Protein AF-A0A852X1J8-F1 (afdb_monomer_lite)

Foldseek 3Di:
DDPVLVVVLVVLLVVLLVLLLVLQPDPVVSVVVSVVVSVQLVVVCVVPNRVVSVVVVPDSNVVSCVVSVVRNQAFNQVQLVVQLVVLLVVVVVVVVVVQVVVQVVCVVVVDAQDKDWDDDPPQPQKIWIWHDDPPDTDTDIDHDPCPSVVVSVVSSCVRRVCCSVVVPPPPPDD

Secondary structure (DSSP, 8-state):
--HHHHHHHHHHHHHHHHHHHHTT--HHHHHHHHHHHHHHHHHHHHHH-HHHHHHHH--HHHHHHHHHTT-TTS--HHHHHHHHHHHHHHHHHHHHHHHHHHHHHHHHHT--SS-EEE--TT-TT-EEEEEEETTEEEEEEE--TTHHHHHHHHHHHHHH-GGGGGGGSSSS--

Radius of gyration: 25.61 Å; chains: 1; bounding box: 70×22×70 Å

pLDDT: mean 78.81, std 10.37, range [39.22, 91.5]

Organism: NCBI:txid1069963

Sequence (174 aa):
MSALDTVRREMLINRFSGWLEYYGVPRRQRRAECAELRGNLDQAIAAEGYRAAADNLGHPRDLARAVGEGFASRPRWVLGLYALLAVVVVQTLALMGTMIAFAGGVEASGVTGREVSGSVFPWVGATFFYEESGETLSLGVDWPWLWPITLPLLAWFVTARPWRLLTRRDATHS

Structure (mmCIF, N/CA/C/O backbone):
data_AF-A0A852X1J8-F1
#
_entry.id   AF-A0A852X1J8-F1
#
loop_
_atom_site.group_PDB
_atom_site.id
_atom_site.type_symbol
_atom_site.label_atom_id
_atom_site.label_alt_id
_atom_site.label_comp_id
_atom_site.label_asym_id
_atom_site.label_entity_id
_atom_site.label_seq_id
_atom_site.pdbx_PDB_ins_code
_atom_site.Cartn_x
_atom_site.Cartn_y
_atom_site.Cartn_z
_atom_site.occupancy
_atom_site.B_iso_or_equiv
_atom_site.auth_seq_id
_atom_site.auth_comp_id
_atom_site.auth_asym_id
_atom_site.auth_atom_id
_atom_site.pdbx_PDB_model_num
ATOM 1 N N . MET A 1 1 ? 4.327 7.690 33.061 1.00 62.97 1 MET A N 1
ATOM 2 C CA . MET A 1 1 ? 4.420 6.880 31.824 1.00 62.97 1 MET A CA 1
ATOM 3 C C . MET A 1 1 ? 5.710 7.207 31.103 1.00 62.97 1 MET A C 1
ATOM 5 O O . MET A 1 1 ? 6.038 8.384 30.996 1.00 62.97 1 MET A O 1
ATOM 9 N N . SER A 1 2 ? 6.436 6.195 30.627 1.00 81.94 2 SER A N 1
ATOM 10 C CA . SER A 1 2 ? 7.597 6.412 29.759 1.00 81.94 2 SER A CA 1
ATOM 11 C C . SER A 1 2 ? 7.148 6.803 28.347 1.00 81.94 2 SER A C 1
ATOM 13 O O . SER A 1 2 ? 6.086 6.375 27.894 1.00 81.94 2 SER A O 1
ATOM 15 N N . ALA A 1 3 ? 7.965 7.566 27.612 1.00 84.94 3 ALA A N 1
ATOM 16 C CA . ALA A 1 3 ? 7.705 7.889 26.204 1.00 84.94 3 ALA A CA 1
ATOM 17 C C . ALA A 1 3 ? 7.520 6.623 25.344 1.00 84.94 3 ALA A C 1
ATOM 19 O O . ALA A 1 3 ? 6.683 6.592 24.442 1.00 84.94 3 ALA A O 1
ATOM 20 N N . LEU A 1 4 ? 8.244 5.547 25.675 1.00 86.38 4 LEU A N 1
ATOM 21 C CA . LEU A 1 4 ? 8.098 4.247 25.020 1.00 86.38 4 LEU A CA 1
ATOM 22 C C . LEU A 1 4 ? 6.733 3.600 25.293 1.00 86.38 4 LEU A C 1
ATOM 24 O O . LEU A 1 4 ? 6.174 2.977 24.393 1.00 86.38 4 LEU A O 1
ATOM 28 N N . ASP A 1 5 ? 6.178 3.760 26.496 1.00 83.44 5 ASP A N 1
ATOM 29 C CA . ASP A 1 5 ? 4.866 3.198 26.844 1.00 83.44 5 ASP A CA 1
ATOM 30 C C . ASP A 1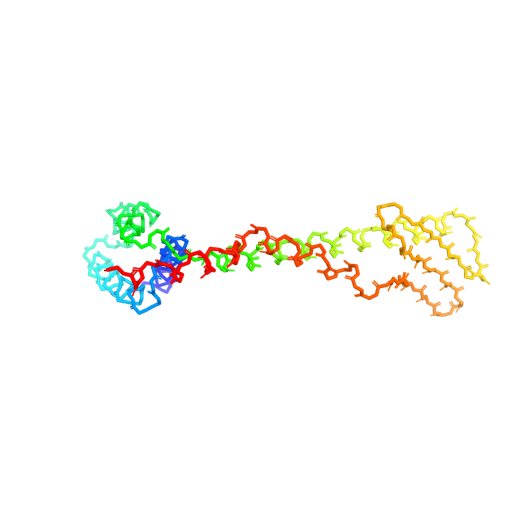 5 ? 3.750 3.924 26.093 1.00 83.44 5 ASP A C 1
ATOM 32 O O . ASP A 1 5 ? 2.824 3.288 25.595 1.00 83.44 5 ASP A O 1
ATOM 36 N N . THR A 1 6 ? 3.882 5.242 25.918 1.00 85.50 6 THR A N 1
ATOM 37 C CA . THR A 1 6 ? 2.971 6.036 25.086 1.00 85.50 6 THR A CA 1
ATOM 38 C C . THR A 1 6 ? 2.987 5.555 23.635 1.00 85.50 6 THR A C 1
ATOM 40 O O . THR A 1 6 ? 1.928 5.326 23.054 1.00 85.50 6 THR A O 1
ATOM 43 N N . VAL A 1 7 ? 4.172 5.340 23.052 1.00 87.88 7 VAL A N 1
ATOM 44 C CA . VAL A 1 7 ? 4.299 4.831 21.674 1.00 87.88 7 VAL A CA 1
ATOM 45 C C . VAL A 1 7 ? 3.679 3.439 21.541 1.00 87.88 7 VAL A C 1
ATOM 47 O O . VAL A 1 7 ? 2.908 3.190 20.613 1.00 87.88 7 VAL A O 1
ATOM 50 N N . ARG A 1 8 ? 3.968 2.533 22.481 1.00 87.00 8 ARG A N 1
ATOM 51 C CA . ARG A 1 8 ? 3.420 1.169 22.469 1.00 87.00 8 ARG A CA 1
ATOM 52 C C . ARG A 1 8 ? 1.898 1.156 22.637 1.00 87.00 8 ARG A C 1
ATOM 54 O O . ARG A 1 8 ? 1.218 0.410 21.933 1.00 87.00 8 ARG A O 1
ATOM 61 N N . ARG A 1 9 ? 1.350 2.014 23.504 1.00 89.00 9 ARG A N 1
ATOM 62 C CA . ARG A 1 9 ? -0.098 2.232 23.645 1.00 89.00 9 ARG A CA 1
ATOM 63 C C . ARG A 1 9 ? -0.723 2.655 22.322 1.00 89.00 9 ARG A C 1
ATOM 65 O O . ARG A 1 9 ? -1.675 2.025 21.871 1.00 89.00 9 ARG A O 1
ATOM 72 N N . GLU A 1 10 ? -0.190 3.695 21.687 1.00 89.00 10 GLU A N 1
ATOM 73 C CA . GLU A 1 10 ? -0.751 4.192 20.426 1.00 89.00 10 GLU A CA 1
ATOM 74 C C . GLU A 1 10 ? -0.647 3.147 19.304 1.00 89.00 10 GLU A C 1
ATOM 76 O O . GLU A 1 10 ? -1.572 2.996 18.506 1.00 89.00 10 GLU A O 1
ATOM 81 N N . MET A 1 11 ? 0.425 2.348 19.276 1.00 88.31 11 MET A N 1
ATOM 82 C CA . MET A 1 11 ? 0.568 1.244 18.324 1.00 88.31 11 MET A CA 1
ATOM 83 C C . MET A 1 11 ? -0.501 0.155 18.525 1.00 88.31 11 MET A C 1
ATOM 85 O O . MET A 1 11 ? -1.063 -0.344 17.546 1.00 88.31 11 MET A O 1
ATOM 89 N N . LEU A 1 12 ? -0.830 -0.178 19.779 1.00 88.88 12 LEU A N 1
ATOM 90 C CA . LEU A 1 12 ? -1.893 -1.129 20.120 1.00 88.88 12 LEU A CA 1
ATOM 91 C C . LEU A 1 12 ? -3.270 -0.598 19.698 1.00 88.88 12 LEU A C 1
ATOM 93 O O . LEU A 1 12 ? -4.027 -1.315 19.040 1.00 88.88 12 LEU A O 1
ATOM 97 N N . ILE A 1 13 ? -3.566 0.672 19.994 1.00 90.50 13 ILE A N 1
ATOM 98 C CA . ILE A 1 13 ? -4.825 1.327 19.603 1.00 90.50 13 ILE A CA 1
ATOM 99 C C . ILE A 1 13 ? -4.957 1.388 18.076 1.00 90.50 13 ILE A C 1
ATOM 101 O O . ILE A 1 13 ? -6.024 1.090 17.538 1.00 90.50 13 ILE A O 1
ATOM 105 N N . ASN A 1 14 ? -3.879 1.708 17.356 1.00 88.06 14 ASN A N 1
ATOM 106 C CA . ASN A 1 14 ? -3.876 1.709 15.892 1.00 88.06 14 ASN A CA 1
ATOM 107 C C . ASN A 1 14 ? -4.147 0.314 15.319 1.00 88.06 14 ASN A C 1
ATOM 109 O O . ASN A 1 14 ? -4.946 0.176 14.390 1.00 88.06 14 ASN A O 1
ATOM 113 N N . ARG A 1 15 ? -3.542 -0.731 15.899 1.00 88.25 15 ARG A N 1
ATOM 114 C CA . ARG A 1 15 ? -3.804 -2.122 15.506 1.00 88.25 15 ARG A CA 1
ATOM 115 C C . ARG A 1 15 ? -5.268 -2.503 15.753 1.00 88.25 15 ARG A C 1
ATOM 117 O O . ARG A 1 15 ? -5.886 -3.088 14.868 1.00 88.25 15 ARG A O 1
ATOM 124 N N . PHE A 1 16 ? -5.841 -2.138 16.900 1.00 88.44 16 PHE A N 1
ATOM 125 C CA . PHE A 1 16 ? -7.261 -2.350 17.204 1.00 88.44 16 PHE A CA 1
ATOM 126 C C . PHE A 1 16 ? -8.188 -1.602 16.229 1.00 88.44 16 PHE A C 1
ATOM 128 O O . PHE A 1 16 ? -9.089 -2.203 15.649 1.00 88.44 16 PHE A O 1
ATOM 135 N N . SER A 1 17 ? -7.915 -0.320 15.960 1.00 87.06 17 SER A N 1
ATOM 136 C CA . SER A 1 17 ? -8.652 0.500 14.987 1.00 87.06 17 SER A CA 1
ATOM 137 C C . SER A 1 17 ? -8.647 -0.120 13.583 1.00 87.06 17 SER A C 1
ATOM 139 O O . SER A 1 17 ? -9.686 -0.149 12.918 1.00 87.06 17 SER A O 1
ATOM 141 N N . GLY A 1 18 ? -7.506 -0.668 13.147 1.00 82.81 18 GLY A N 1
ATOM 142 C CA . GLY A 1 18 ? -7.398 -1.390 11.877 1.00 82.81 18 GLY A CA 1
ATOM 143 C C . GLY A 1 18 ? -8.277 -2.644 11.825 1.00 82.81 18 GLY A C 1
ATOM 144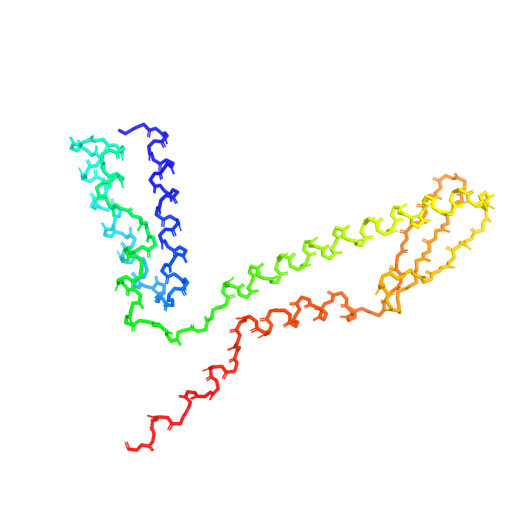 O O . GLY A 1 18 ? -8.931 -2.900 10.814 1.00 82.81 18 GLY A O 1
ATOM 145 N N . TRP A 1 19 ? -8.373 -3.397 12.925 1.00 84.94 19 TRP A N 1
ATOM 146 C CA . TRP A 1 19 ? -9.282 -4.543 13.006 1.00 84.94 19 TRP A CA 1
ATOM 147 C C . TRP A 1 19 ? -10.760 -4.131 13.037 1.00 84.94 19 TRP A C 1
ATOM 149 O O . TRP A 1 19 ? -11.569 -4.750 12.351 1.00 84.94 19 TRP A O 1
ATOM 159 N N . LEU A 1 20 ? -11.129 -3.064 13.753 1.00 85.00 20 LEU A N 1
ATOM 160 C CA . LEU A 1 20 ? -12.501 -2.537 13.736 1.00 85.00 20 LEU A CA 1
ATOM 161 C C . LEU A 1 20 ? -12.929 -2.109 12.325 1.00 85.00 20 LEU A C 1
ATOM 163 O O . LEU A 1 20 ? -14.055 -2.363 11.897 1.00 85.00 20 LEU A O 1
ATOM 167 N N . GLU A 1 21 ? -12.018 -1.497 11.571 1.00 81.25 21 GLU A N 1
ATOM 168 C CA . GLU A 1 21 ? -12.237 -1.181 10.160 1.00 81.25 21 GLU A CA 1
ATOM 169 C C . GLU A 1 21 ? -12.398 -2.436 9.299 1.00 81.25 21 GLU A C 1
ATOM 171 O O . GLU A 1 21 ? -13.304 -2.498 8.467 1.00 81.25 21 GLU A O 1
ATOM 176 N N . TYR A 1 22 ? -11.578 -3.462 9.538 1.00 77.75 22 TYR A N 1
ATOM 177 C CA . TYR A 1 22 ? -11.687 -4.751 8.857 1.00 77.75 22 TYR A CA 1
ATOM 178 C C . TYR A 1 22 ? -13.054 -5.428 9.071 1.00 77.75 22 TYR A C 1
ATOM 180 O O . TYR A 1 22 ? -13.599 -6.026 8.134 1.00 77.75 22 TYR A O 1
ATOM 188 N N . TYR A 1 23 ? -13.631 -5.300 10.269 1.00 79.44 23 TYR A N 1
ATOM 189 C CA . TYR A 1 23 ? -14.972 -5.802 10.588 1.00 79.44 23 TYR A CA 1
ATOM 190 C C . TYR A 1 23 ? -16.115 -4.857 10.175 1.00 79.44 23 TYR A C 1
ATOM 192 O O . TYR A 1 23 ? -17.283 -5.208 10.317 1.00 79.44 23 TYR A O 1
ATOM 200 N N . GLY A 1 24 ? -15.808 -3.692 9.593 1.00 75.25 24 GLY A N 1
ATOM 201 C CA . GLY A 1 24 ? -16.810 -2.789 9.025 1.00 75.25 24 GLY A CA 1
ATOM 202 C C . GLY A 1 24 ? -17.454 -1.819 10.020 1.00 75.25 24 GLY A C 1
ATOM 203 O O . GLY A 1 24 ? -18.505 -1.249 9.715 1.00 75.25 24 GLY A O 1
ATOM 204 N N . VAL A 1 25 ? -16.834 -1.589 11.180 1.00 80.81 25 VAL A N 1
ATOM 205 C CA . VAL A 1 25 ? -17.350 -0.682 12.218 1.00 80.81 25 VAL A CA 1
ATOM 206 C C . VAL A 1 25 ? -17.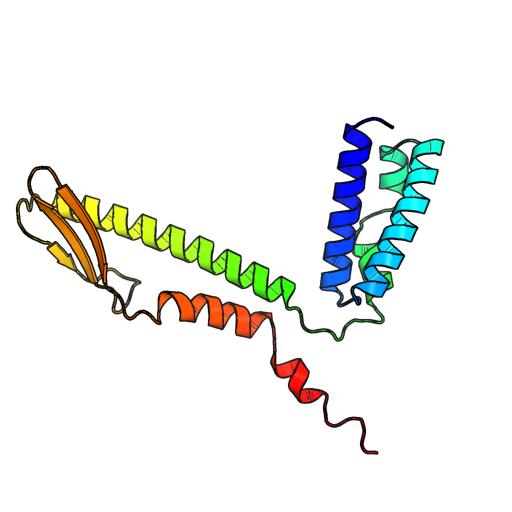308 0.783 11.734 1.00 80.81 25 VAL A C 1
ATOM 208 O O . VAL A 1 25 ? -16.276 1.244 11.233 1.00 80.81 25 VAL A O 1
ATOM 211 N N . PRO A 1 26 ? -18.402 1.566 11.863 1.00 79.00 26 PRO A N 1
ATOM 212 C CA . PRO A 1 26 ? -18.438 2.965 11.434 1.00 79.00 26 PRO A CA 1
ATOM 213 C C . PRO A 1 26 ? -17.397 3.838 12.144 1.00 79.00 26 PRO A C 1
ATOM 215 O O . PRO A 1 26 ? -17.166 3.692 13.339 1.00 79.00 26 PRO A O 1
ATOM 218 N N . ARG A 1 27 ? -16.848 4.843 11.446 1.00 80.06 27 ARG A N 1
ATOM 219 C CA . ARG A 1 27 ? -15.809 5.747 11.982 1.00 80.06 27 ARG A CA 1
ATOM 220 C C . ARG A 1 27 ? -16.187 6.418 13.311 1.00 80.06 27 ARG A C 1
ATOM 222 O O . ARG A 1 27 ? -15.305 6.628 14.138 1.00 80.06 27 ARG A O 1
ATOM 229 N N . ARG A 1 28 ? -17.466 6.767 13.512 1.00 81.56 28 ARG A N 1
ATOM 230 C CA . ARG A 1 28 ? -17.955 7.368 14.767 1.00 81.56 28 ARG A CA 1
ATOM 231 C C . ARG A 1 28 ? -17.907 6.363 15.920 1.00 81.56 28 ARG A C 1
ATOM 233 O O . ARG A 1 28 ? -17.343 6.697 16.952 1.00 81.56 28 ARG A O 1
ATOM 240 N N . GLN A 1 29 ? -18.406 5.146 15.697 1.00 84.94 29 GLN A N 1
ATOM 241 C CA . GLN A 1 29 ? -18.350 4.066 16.683 1.00 84.94 29 GLN A CA 1
ATOM 242 C C . GLN A 1 29 ? -16.897 3.684 16.970 1.00 84.94 29 GLN A C 1
ATOM 244 O O . GLN A 1 29 ? -16.474 3.730 18.110 1.00 84.94 29 GLN A O 1
ATOM 249 N N . ARG A 1 30 ? -16.078 3.477 15.931 1.00 87.00 30 ARG A N 1
ATOM 250 C CA . ARG A 1 30 ? -14.641 3.193 16.066 1.00 87.00 30 ARG A CA 1
ATOM 251 C C . ARG A 1 30 ? -13.920 4.213 16.949 1.00 87.00 30 ARG A C 1
ATOM 253 O O . ARG A 1 30 ? -13.093 3.838 17.764 1.00 87.00 30 ARG A O 1
ATOM 260 N N . ARG A 1 31 ? -14.226 5.507 16.797 1.00 88.25 31 ARG A N 1
ATOM 261 C CA . ARG A 1 31 ? -13.651 6.562 17.646 1.00 88.25 31 ARG A CA 1
ATOM 262 C C . ARG A 1 31 ? -14.095 6.453 19.104 1.00 88.25 31 ARG A C 1
ATOM 264 O O . ARG A 1 31 ? -13.263 6.706 19.964 1.00 88.25 31 ARG A O 1
ATOM 271 N N . ALA A 1 32 ? -15.354 6.097 19.358 1.00 89.12 32 ALA A N 1
ATOM 272 C CA . ALA A 1 32 ? -15.864 5.876 20.708 1.00 89.12 32 ALA A CA 1
ATOM 273 C C . ALA A 1 32 ? -15.177 4.668 21.363 1.00 89.12 32 ALA A C 1
ATOM 275 O O . ALA A 1 32 ? -14.558 4.832 22.407 1.00 89.12 32 ALA A O 1
ATOM 276 N N . GLU A 1 33 ? -15.144 3.521 20.679 1.00 89.31 33 GLU A N 1
ATOM 277 C CA . GLU A 1 33 ? -14.480 2.295 21.156 1.00 89.31 33 GLU A CA 1
ATOM 278 C C . GLU A 1 33 ? -12.981 2.521 21.416 1.00 89.31 33 GLU A C 1
ATOM 280 O O . GLU A 1 33 ? -12.429 2.096 22.426 1.00 89.31 33 GLU A O 1
ATOM 285 N N . CYS A 1 34 ? -12.288 3.242 20.525 1.00 91.19 34 CYS A N 1
ATOM 286 C CA . CYS A 1 34 ? -10.879 3.580 20.736 1.00 91.19 34 CYS A CA 1
ATOM 287 C C . CYS A 1 34 ? -10.664 4.578 21.884 1.00 91.19 34 CYS A C 1
ATOM 289 O O . CYS A 1 34 ? -9.588 4.579 22.481 1.00 91.19 34 CYS A O 1
ATOM 291 N N . ALA A 1 35 ? -11.625 5.464 22.161 1.00 91.00 35 ALA A N 1
ATOM 292 C CA . ALA A 1 35 ? -11.538 6.395 23.283 1.00 91.00 35 ALA A CA 1
ATOM 293 C C . ALA A 1 35 ? -11.753 5.666 24.615 1.00 91.00 35 ALA A C 1
ATOM 295 O O . ALA A 1 35 ? -10.978 5.878 25.545 1.00 91.00 35 ALA A O 1
ATOM 296 N N . GLU A 1 36 ? -12.734 4.764 24.667 1.00 90.56 36 GLU A N 1
ATOM 297 C CA . GLU A 1 36 ? -12.994 3.899 25.818 1.00 90.56 36 GLU A CA 1
ATOM 298 C C . GLU A 1 36 ? -11.799 2.989 26.110 1.00 90.56 36 GLU A C 1
ATOM 300 O O . GLU A 1 36 ? -11.280 2.987 27.226 1.00 90.56 36 GLU A O 1
ATOM 305 N N . LEU A 1 37 ? -11.268 2.311 25.085 1.00 89.62 37 LEU A N 1
ATOM 306 C CA . LEU A 1 37 ? -10.084 1.470 25.236 1.00 89.62 37 LEU A CA 1
ATOM 307 C C . LEU A 1 37 ? -8.872 2.267 25.733 1.00 89.62 37 LEU A C 1
ATOM 309 O O . LEU A 1 37 ? -8.114 1.772 26.564 1.00 89.62 37 LEU A O 1
ATOM 313 N N . ARG A 1 38 ? -8.681 3.500 25.245 1.00 91.50 38 ARG A N 1
ATOM 314 C CA . ARG A 1 38 ? -7.589 4.363 25.717 1.00 91.50 38 ARG A CA 1
ATOM 315 C C . ARG A 1 38 ? -7.762 4.698 27.200 1.00 91.50 38 ARG A C 1
ATOM 317 O O . ARG A 1 38 ? -6.794 4.586 27.940 1.00 91.50 38 ARG A O 1
ATOM 324 N N . GLY A 1 39 ? -8.974 5.047 27.633 1.00 89.75 39 GLY A N 1
ATOM 325 C CA . GLY A 1 39 ? -9.269 5.329 29.040 1.00 89.75 39 GLY A CA 1
ATOM 326 C C . GLY A 1 39 ? -9.026 4.123 29.951 1.00 89.75 39 GLY A C 1
ATOM 327 O O . GLY A 1 39 ? -8.338 4.251 30.962 1.00 89.75 39 GLY A O 1
ATOM 328 N N . ASN A 1 40 ? -9.521 2.947 29.559 1.00 88.75 40 ASN A N 1
ATOM 329 C CA . ASN A 1 40 ? -9.345 1.711 30.326 1.00 88.75 40 ASN A CA 1
ATOM 330 C C . ASN A 1 40 ? -7.868 1.300 30.400 1.00 88.75 40 ASN A C 1
ATOM 332 O O . ASN A 1 40 ? -7.380 0.916 31.463 1.00 88.75 40 ASN A O 1
ATOM 336 N N . LEU A 1 41 ? -7.130 1.429 29.292 1.00 88.81 41 LEU A N 1
ATOM 337 C CA . LEU A 1 41 ? -5.711 1.091 29.270 1.00 88.81 41 LEU A CA 1
ATOM 338 C C . LEU A 1 41 ? -4.874 2.086 30.081 1.00 88.81 41 LEU A C 1
ATOM 340 O O . LEU A 1 41 ? -3.948 1.666 30.762 1.00 88.81 41 LEU A O 1
ATOM 344 N N . ASP A 1 42 ? -5.199 3.379 30.061 1.00 89.88 42 ASP A N 1
ATOM 345 C CA . ASP A 1 42 ? -4.493 4.383 30.867 1.00 89.88 42 ASP A CA 1
ATOM 346 C C . ASP A 1 42 ? -4.659 4.120 32.371 1.00 89.88 42 ASP A C 1
ATOM 348 O O . ASP A 1 42 ? -3.690 4.229 33.125 1.00 89.88 42 ASP A O 1
ATOM 352 N N . GLN A 1 43 ? -5.853 3.696 32.796 1.00 89.06 43 GLN A N 1
ATOM 353 C CA . GLN A 1 43 ? -6.108 3.276 34.176 1.00 89.06 43 GLN A CA 1
ATOM 354 C C . GLN A 1 43 ? -5.319 2.010 34.542 1.00 89.06 43 GLN A C 1
ATOM 356 O O . GLN A 1 43 ? -4.632 1.992 35.563 1.00 89.06 43 GLN A O 1
ATOM 361 N N . ALA A 1 44 ? -5.348 0.980 33.691 1.00 87.56 44 ALA A N 1
ATOM 362 C CA . ALA A 1 44 ? -4.619 -0.268 33.928 1.00 87.56 44 ALA A CA 1
ATOM 363 C C . ALA A 1 44 ? -3.090 -0.065 33.935 1.00 87.56 44 ALA A C 1
ATOM 365 O O . ALA A 1 44 ? -2.386 -0.604 34.787 1.00 87.56 44 ALA A O 1
ATOM 366 N N . ILE A 1 45 ? -2.561 0.774 33.037 1.00 88.50 45 ILE A N 1
ATOM 367 C CA . ILE A 1 45 ? -1.136 1.140 33.003 1.00 88.50 45 ILE A CA 1
ATOM 368 C C . ILE A 1 45 ? -0.728 1.851 34.296 1.00 88.50 45 ILE A C 1
ATOM 370 O O . ILE A 1 45 ? 0.371 1.607 34.793 1.00 88.50 45 ILE A O 1
ATOM 374 N N . ALA A 1 46 ? -1.577 2.734 34.830 1.00 87.94 46 ALA A N 1
ATOM 375 C CA . ALA A 1 46 ? -1.290 3.446 36.072 1.00 87.94 46 ALA A CA 1
ATOM 376 C C . ALA A 1 46 ? -1.243 2.512 37.294 1.00 87.94 46 ALA A C 1
ATOM 378 O O . ALA A 1 46 ? -0.473 2.776 38.216 1.00 87.94 46 ALA A O 1
ATOM 379 N N . ALA A 1 47 ? -2.029 1.431 37.290 1.00 89.44 47 ALA A N 1
ATOM 380 C CA . ALA A 1 47 ? -2.084 0.464 38.383 1.00 89.44 47 ALA A CA 1
ATOM 381 C C . ALA A 1 47 ? -0.986 -0.615 38.301 1.00 89.44 47 ALA A C 1
ATOM 383 O O . ALA A 1 47 ? -0.355 -0.928 39.308 1.00 89.44 47 ALA A O 1
ATOM 384 N N . GLU A 1 48 ? -0.743 -1.175 37.114 1.00 89.88 48 GLU A N 1
ATOM 385 C CA . GLU A 1 48 ? 0.018 -2.428 36.945 1.00 89.88 48 GLU A CA 1
ATOM 386 C C . GLU A 1 48 ? 1.213 -2.293 35.981 1.00 89.88 48 GLU A C 1
ATOM 388 O O . GLU A 1 48 ? 2.061 -3.183 35.877 1.00 89.88 48 GLU A O 1
ATOM 393 N N . GLY A 1 49 ? 1.301 -1.174 35.256 1.00 86.50 49 GLY A N 1
ATOM 394 C CA . GLY A 1 49 ? 2.264 -0.965 34.177 1.00 86.50 49 GLY A CA 1
ATOM 395 C C . GLY A 1 49 ? 1.826 -1.560 32.831 1.00 86.50 49 GLY A C 1
ATOM 396 O O . GLY A 1 49 ? 0.920 -2.383 32.729 1.00 86.50 49 GLY A O 1
ATOM 397 N N . TYR A 1 50 ? 2.491 -1.136 31.749 1.00 86.69 50 TYR A N 1
ATOM 398 C CA . TYR A 1 50 ? 2.054 -1.431 30.376 1.00 86.69 50 TYR A CA 1
ATOM 399 C C . TYR A 1 50 ? 2.010 -2.918 30.015 1.00 86.69 50 TYR A C 1
ATOM 401 O O . TYR A 1 50 ? 1.089 -3.338 29.325 1.00 86.69 50 TYR A O 1
ATOM 409 N N . ARG A 1 51 ? 2.997 -3.715 30.443 1.00 85.06 51 ARG A N 1
ATOM 410 C CA . ARG A 1 51 ? 3.060 -5.138 30.065 1.00 85.06 51 ARG A CA 1
ATOM 411 C C . ARG A 1 51 ? 1.892 -5.931 30.651 1.00 85.06 51 ARG A C 1
ATOM 413 O O . ARG A 1 51 ? 1.181 -6.568 29.890 1.00 85.06 51 ARG A O 1
ATOM 420 N N . ALA A 1 52 ? 1.658 -5.805 31.957 1.00 85.31 52 ALA A N 1
ATOM 421 C CA . ALA A 1 52 ? 0.539 -6.462 32.631 1.00 85.31 52 ALA A CA 1
ATOM 422 C C . ALA A 1 52 ? -0.812 -6.006 32.055 1.00 85.31 52 ALA A C 1
ATOM 424 O O . ALA A 1 52 ? -1.646 -6.834 31.700 1.00 85.31 52 ALA A O 1
ATOM 425 N N . ALA A 1 53 ? -0.982 -4.696 31.839 1.00 86.38 53 ALA A N 1
ATOM 426 C CA . ALA A 1 53 ? -2.189 -4.147 31.226 1.00 86.38 53 ALA A CA 1
ATOM 427 C C . ALA A 1 53 ? -2.433 -4.669 29.794 1.00 86.38 53 ALA A C 1
ATOM 429 O O . ALA A 1 53 ? -3.570 -4.960 29.425 1.00 86.38 53 ALA A O 1
ATOM 430 N N . ALA A 1 54 ? -1.381 -4.791 28.978 1.00 84.25 54 ALA A N 1
ATOM 431 C CA . ALA A 1 54 ? -1.485 -5.303 27.613 1.00 84.25 54 ALA A CA 1
ATOM 432 C C . ALA A 1 54 ? -1.784 -6.810 27.576 1.00 84.25 54 ALA A C 1
ATOM 434 O O . ALA A 1 54 ? -2.583 -7.240 26.745 1.00 84.25 54 ALA A O 1
ATOM 435 N N . ASP A 1 55 ? -1.185 -7.592 28.477 1.00 86.56 55 ASP A N 1
ATOM 436 C CA . ASP A 1 55 ? -1.423 -9.035 28.574 1.00 86.56 55 ASP A CA 1
ATOM 437 C C . ASP A 1 55 ? -2.859 -9.331 29.047 1.00 86.56 55 ASP A C 1
ATOM 439 O O . ASP A 1 55 ? -3.523 -10.199 28.478 1.00 86.56 55 ASP A O 1
ATOM 443 N N . ASN A 1 56 ? -3.385 -8.546 29.997 1.00 85.00 56 ASN A N 1
ATOM 444 C CA . ASN A 1 56 ? -4.767 -8.659 30.485 1.00 85.00 56 ASN A CA 1
ATOM 445 C C . ASN A 1 56 ? -5.822 -8.302 29.424 1.00 85.00 56 ASN A C 1
ATOM 447 O O . ASN A 1 56 ? -6.927 -8.842 29.440 1.00 85.00 56 ASN A O 1
ATOM 451 N N . LEU A 1 57 ? -5.498 -7.404 28.488 1.00 82.44 57 LEU A N 1
ATOM 452 C CA . LEU A 1 57 ? -6.405 -7.013 27.405 1.00 82.44 57 LEU A CA 1
ATOM 453 C C . LEU A 1 57 ? -6.585 -8.125 26.350 1.00 82.44 57 LEU A C 1
ATOM 455 O O . LEU A 1 57 ? -7.592 -8.160 25.640 1.00 82.44 57 LEU A O 1
ATOM 459 N N . GLY A 1 58 ? -5.611 -9.031 26.231 1.00 83.69 58 GLY A N 1
ATOM 460 C CA . GLY A 1 58 ? -5.609 -10.089 25.225 1.00 83.69 58 GLY A CA 1
ATOM 461 C C . GLY A 1 58 ? -5.349 -9.588 23.798 1.00 83.69 58 GLY A C 1
ATOM 462 O O . GLY A 1 58 ? -4.876 -8.474 23.554 1.00 83.69 58 GLY A O 1
ATOM 463 N N . HIS A 1 59 ? -5.618 -10.444 22.806 1.00 84.75 59 HIS A N 1
ATOM 464 C CA . HIS A 1 59 ? -5.277 -10.140 21.419 1.00 84.75 59 HIS A CA 1
ATOM 465 C C . HIS A 1 59 ? -6.258 -9.104 20.818 1.00 84.75 59 HIS A C 1
ATOM 467 O O . HIS A 1 59 ? -7.459 -9.374 20.732 1.00 84.75 59 HIS A O 1
ATOM 473 N N . PRO A 1 60 ? -5.790 -7.956 20.276 1.00 82.19 60 PRO A N 1
ATOM 474 C CA . PRO A 1 60 ? -6.662 -6.879 19.775 1.00 82.19 60 PRO A CA 1
ATOM 475 C C . PRO A 1 60 ? -7.666 -7.315 18.698 1.00 82.19 60 PRO A C 1
ATOM 477 O O . PRO A 1 60 ? -8.706 -6.692 18.498 1.00 82.19 60 PRO A O 1
ATOM 480 N N . ARG A 1 61 ? -7.335 -8.389 17.974 1.00 80.50 61 ARG A N 1
ATOM 481 C CA . ARG A 1 61 ? -8.194 -8.994 16.950 1.00 80.50 61 ARG A CA 1
ATOM 482 C C . ARG A 1 61 ? -9.479 -9.584 17.530 1.00 80.50 61 ARG A C 1
ATOM 484 O O . ARG A 1 61 ? -10.507 -9.490 16.863 1.00 80.50 61 ARG A O 1
ATOM 491 N N . ASP A 1 62 ? -9.412 -10.188 18.712 1.00 84.50 62 ASP A N 1
ATOM 492 C CA . ASP A 1 62 ? -10.547 -10.882 19.326 1.00 84.50 62 ASP A CA 1
ATOM 493 C C . ASP A 1 62 ? -11.514 -9.868 19.935 1.00 84.50 62 ASP A C 1
ATOM 495 O O . ASP A 1 62 ? -12.716 -9.938 19.689 1.00 84.50 62 ASP A O 1
ATOM 499 N N . LEU A 1 63 ? -10.972 -8.829 20.579 1.00 82.81 63 LEU A N 1
ATOM 500 C CA . LEU A 1 63 ? -11.746 -7.676 21.041 1.00 82.81 63 LEU A CA 1
ATOM 501 C C . LEU A 1 63 ? -12.485 -7.002 19.871 1.00 82.81 63 LEU A C 1
ATOM 503 O O . LEU A 1 63 ? -13.687 -6.752 19.926 1.00 82.81 63 LEU A O 1
ATOM 507 N N . ALA A 1 64 ? -11.777 -6.760 18.762 1.00 82.81 64 ALA A N 1
ATOM 508 C CA . ALA A 1 64 ? -12.368 -6.132 17.583 1.00 82.81 64 ALA A CA 1
ATOM 509 C C . ALA A 1 64 ? -13.393 -7.032 16.884 1.00 82.81 64 ALA A C 1
ATOM 511 O O . ALA A 1 64 ? -14.324 -6.521 16.262 1.00 82.81 64 ALA A O 1
ATOM 512 N N . ARG A 1 65 ? -13.233 -8.359 16.976 1.00 80.94 65 ARG A N 1
ATOM 513 C CA . ARG A 1 65 ? -14.204 -9.325 16.460 1.00 80.94 65 ARG A CA 1
ATOM 514 C C . ARG A 1 65 ? -15.513 -9.230 17.234 1.00 80.94 65 ARG A C 1
ATOM 516 O O . ARG A 1 65 ? -16.546 -9.084 16.593 1.00 80.94 65 ARG A O 1
ATOM 523 N N . ALA A 1 66 ? -15.454 -9.232 18.566 1.00 82.19 66 ALA A N 1
ATOM 524 C CA . ALA A 1 66 ? -16.635 -9.119 19.422 1.00 82.19 66 ALA A CA 1
ATOM 525 C C . ALA A 1 66 ? -17.424 -7.825 19.144 1.00 82.19 66 ALA A C 1
ATOM 527 O O . ALA A 1 66 ? -18.638 -7.857 18.973 1.00 82.19 66 ALA A O 1
ATOM 528 N N . VAL A 1 67 ? -16.727 -6.694 18.986 1.00 80.56 67 VAL A N 1
ATOM 529 C CA . VAL A 1 67 ? -17.353 -5.411 18.608 1.00 80.56 67 VAL A CA 1
ATOM 530 C C . VAL A 1 67 ? -17.892 -5.440 17.168 1.00 80.56 67 VAL A C 1
ATOM 532 O O . VAL A 1 67 ? -18.911 -4.827 16.850 1.00 80.56 67 VAL A O 1
ATOM 535 N N . GLY A 1 68 ? -17.201 -6.141 16.270 1.00 72.88 68 GLY A N 1
ATOM 536 C CA . GLY A 1 68 ? -17.486 -6.192 14.839 1.00 72.88 68 GLY A CA 1
ATOM 537 C C . GLY A 1 68 ? -18.626 -7.123 14.418 1.00 72.88 68 GLY A C 1
ATOM 538 O O . GLY A 1 68 ? -19.141 -6.965 13.309 1.00 72.88 68 GLY A O 1
ATOM 539 N N . GLU A 1 69 ? -19.045 -8.065 15.268 1.00 72.69 69 GLU A N 1
ATOM 540 C CA . GLU A 1 69 ? -20.079 -9.065 14.949 1.00 72.69 69 GLU A CA 1
ATOM 541 C C . GLU A 1 69 ? -21.427 -8.435 14.543 1.00 72.69 69 GLU A C 1
ATOM 543 O O . GLU A 1 69 ? -22.110 -8.965 13.667 1.00 72.69 69 GLU A O 1
ATOM 548 N N . GLY A 1 70 ? -21.755 -7.237 15.043 1.00 66.44 70 GLY A N 1
ATOM 549 C CA . GLY A 1 70 ? -22.952 -6.480 14.641 1.00 66.44 70 GLY A CA 1
ATOM 550 C C . GLY A 1 70 ? -22.828 -5.673 13.336 1.00 66.44 70 GLY A C 1
ATOM 551 O O . GLY A 1 70 ? -23.826 -5.172 12.819 1.00 66.44 70 GLY A O 1
ATOM 552 N N . PHE A 1 71 ? -21.622 -5.529 12.771 1.00 67.75 71 PHE A N 1
ATOM 553 C CA . PHE A 1 71 ? -21.328 -4.575 11.687 1.00 67.75 71 PHE A CA 1
ATOM 554 C C . PHE A 1 71 ? -20.829 -5.211 10.383 1.00 67.75 71 PHE A C 1
ATOM 556 O O . PHE A 1 71 ? -20.446 -4.475 9.469 1.00 67.75 71 PHE A O 1
ATOM 563 N N . ALA A 1 72 ? -20.899 -6.545 10.250 1.00 58.22 72 ALA A N 1
ATOM 564 C CA . ALA A 1 72 ? -20.254 -7.388 9.223 1.00 58.22 72 ALA A CA 1
ATOM 565 C C . ALA A 1 72 ? -20.602 -7.103 7.737 1.00 58.22 72 ALA A C 1
ATOM 567 O O . ALA A 1 72 ? -20.295 -7.885 6.834 1.00 58.22 72 ALA A O 1
ATOM 568 N N . SER A 1 73 ? -21.260 -5.989 7.446 1.00 57.38 73 SER A N 1
ATOM 569 C CA . SER A 1 73 ? -21.939 -5.717 6.192 1.00 57.38 73 SER A CA 1
ATOM 570 C C . SER A 1 73 ? -21.401 -4.513 5.412 1.00 57.38 73 SER A C 1
ATOM 572 O O . SER A 1 73 ? -21.982 -4.148 4.387 1.00 57.38 73 SER A O 1
ATOM 574 N N . ARG A 1 74 ? -20.290 -3.892 5.843 1.00 56.50 74 ARG A N 1
ATOM 575 C CA . ARG A 1 74 ? -19.677 -2.782 5.093 1.00 56.50 74 ARG A CA 1
ATOM 576 C C . ARG A 1 74 ? -18.629 -3.248 4.066 1.00 56.50 74 ARG A C 1
ATOM 578 O O . ARG A 1 74 ? -17.856 -4.164 4.343 1.00 56.50 74 ARG A O 1
ATOM 585 N N . PRO A 1 75 ? -18.593 -2.625 2.871 1.00 57.78 75 PRO A N 1
ATOM 586 C CA . PRO A 1 75 ? -17.578 -2.891 1.851 1.00 57.78 75 PRO A CA 1
ATOM 587 C C . PRO A 1 75 ? -16.165 -2.557 2.355 1.00 57.78 75 PRO A C 1
ATOM 589 O O . PRO A 1 75 ? -15.951 -1.556 3.040 1.00 57.78 75 PRO A O 1
ATOM 592 N N . ARG A 1 76 ? -15.192 -3.405 2.007 1.00 67.19 76 ARG A N 1
ATOM 593 C CA . ARG A 1 76 ? -13.819 -3.387 2.538 1.00 67.19 76 ARG A CA 1
ATOM 594 C C . ARG A 1 76 ? -12.892 -2.477 1.720 1.00 67.19 76 ARG A C 1
ATOM 596 O O . ARG A 1 76 ? -11.872 -2.925 1.206 1.00 67.19 76 ARG A O 1
ATOM 603 N N . TRP A 1 77 ? -13.238 -1.195 1.603 1.00 64.62 77 TRP A N 1
ATOM 604 C CA . TRP A 1 77 ? -12.493 -0.216 0.791 1.00 64.62 77 TRP A CA 1
ATOM 605 C C . TRP A 1 77 ? -11.011 -0.107 1.166 1.00 64.62 77 TRP A C 1
ATOM 607 O O . TRP A 1 77 ? -10.164 -0.017 0.285 1.00 64.62 77 TRP A O 1
ATOM 617 N N . VAL A 1 78 ? -10.687 -0.175 2.460 1.00 67.00 78 VAL A N 1
ATOM 618 C CA . VAL A 1 78 ? -9.299 -0.093 2.943 1.00 67.00 78 VAL A CA 1
ATOM 619 C C . VAL A 1 78 ? -8.491 -1.339 2.587 1.00 67.00 78 VAL A C 1
ATOM 621 O O . VAL A 1 78 ? -7.335 -1.220 2.195 1.00 67.00 78 VAL A O 1
ATOM 624 N N . LEU A 1 79 ? -9.102 -2.528 2.623 1.00 68.56 79 LEU A N 1
ATOM 625 C CA . LEU A 1 79 ? -8.449 -3.743 2.132 1.00 68.56 79 LEU A CA 1
ATOM 626 C C . LEU A 1 79 ? -8.186 -3.649 0.624 1.00 68.56 79 LEU A C 1
ATOM 628 O O . LEU A 1 79 ? -7.116 -4.041 0.170 1.00 68.56 79 LEU A O 1
ATOM 632 N N . GLY A 1 80 ? -9.134 -3.080 -0.128 1.00 69.12 80 GLY A N 1
ATOM 633 C CA . GLY A 1 80 ? -8.951 -2.798 -1.550 1.00 69.12 80 GLY A CA 1
ATOM 634 C C . GLY A 1 80 ? -7.823 -1.807 -1.818 1.00 69.12 80 GLY A C 1
ATOM 635 O O . GLY A 1 80 ? -7.026 -2.026 -2.723 1.00 69.12 80 GLY A O 1
ATOM 636 N N . LEU A 1 81 ? -7.698 -0.755 -1.003 1.00 76.12 81 LEU A N 1
ATOM 637 C CA . LEU A 1 81 ? -6.602 0.209 -1.106 1.00 76.12 81 LEU A CA 1
ATOM 638 C C . LEU A 1 81 ? -5.240 -0.436 -0.811 1.00 76.12 81 LEU A C 1
ATOM 640 O O . LEU A 1 81 ? -4.292 -0.205 -1.555 1.00 76.12 81 LEU A O 1
ATOM 644 N N . TYR A 1 82 ? -5.139 -1.270 0.229 1.00 76.31 82 TYR A N 1
ATOM 645 C CA . TYR A 1 82 ? -3.902 -2.003 0.520 1.00 76.31 82 TYR A CA 1
ATOM 646 C C . TYR A 1 82 ? -3.546 -3.000 -0.584 1.00 76.31 82 TYR A C 1
ATOM 648 O O . TYR A 1 82 ? -2.379 -3.100 -0.950 1.00 76.31 82 TYR A O 1
ATOM 656 N N . ALA A 1 83 ? -4.534 -3.704 -1.142 1.00 75.06 83 ALA A N 1
ATOM 657 C CA . ALA A 1 83 ? -4.321 -4.601 -2.273 1.00 75.06 83 ALA A CA 1
ATOM 658 C C . ALA A 1 83 ? -3.850 -3.839 -3.521 1.00 75.06 83 ALA A C 1
ATOM 660 O O . ALA A 1 83 ? -2.890 -4.261 -4.160 1.00 75.06 83 ALA A O 1
ATOM 661 N N . LEU A 1 84 ? -4.466 -2.692 -3.828 1.00 79.25 84 LEU A N 1
ATOM 662 C CA . LEU A 1 84 ? -4.038 -1.806 -4.912 1.00 79.25 84 LEU A CA 1
ATOM 663 C C . LEU A 1 84 ? -2.589 -1.363 -4.714 1.00 79.25 84 LEU A C 1
ATOM 665 O O . LEU A 1 84 ? -1.776 -1.507 -5.621 1.00 79.25 84 LEU A O 1
ATOM 669 N N . LEU A 1 85 ? -2.255 -0.868 -3.521 1.00 82.81 85 LEU A N 1
ATOM 670 C CA . LEU A 1 85 ? -0.915 -0.373 -3.220 1.00 82.81 85 LEU A CA 1
ATOM 671 C C . LEU A 1 85 ? 0.131 -1.491 -3.298 1.00 82.81 85 LEU A C 1
ATOM 673 O O . LEU A 1 85 ? 1.197 -1.287 -3.870 1.00 82.81 85 LEU A O 1
ATOM 677 N N . ALA A 1 86 ? -0.186 -2.684 -2.793 1.00 80.38 86 ALA A N 1
ATOM 678 C CA . ALA A 1 86 ? 0.688 -3.847 -2.903 1.00 80.38 86 ALA A CA 1
ATOM 679 C C . ALA A 1 86 ? 0.941 -4.241 -4.368 1.00 80.38 86 ALA A C 1
ATOM 681 O O . ALA A 1 86 ? 2.088 -4.470 -4.747 1.00 80.38 86 ALA A O 1
ATOM 682 N N . VAL A 1 87 ? -0.103 -4.273 -5.202 1.00 84.88 87 VAL A N 1
ATOM 683 C CA . VAL A 1 87 ? 0.027 -4.590 -6.634 1.00 84.88 87 VAL A CA 1
ATOM 684 C C . VAL A 1 87 ? 0.863 -3.540 -7.359 1.00 84.88 87 VAL A C 1
ATOM 686 O O . VAL A 1 87 ? 1.744 -3.917 -8.125 1.00 84.88 87 VAL A O 1
ATOM 689 N N . VAL A 1 88 ? 0.652 -2.250 -7.080 1.00 85.25 88 VAL A N 1
ATOM 690 C CA . VAL A 1 88 ? 1.461 -1.162 -7.656 1.00 85.25 88 VAL A CA 1
ATOM 691 C C . VAL A 1 88 ? 2.932 -1.324 -7.284 1.00 85.25 88 VAL A C 1
ATOM 693 O O . VAL A 1 88 ? 3.788 -1.257 -8.157 1.00 85.25 88 VAL A O 1
ATOM 696 N N . VAL A 1 89 ? 3.245 -1.592 -6.012 1.00 88.25 89 VAL A N 1
ATOM 697 C CA . VAL A 1 89 ? 4.636 -1.786 -5.571 1.00 88.25 89 VAL A CA 1
ATOM 698 C C . VAL A 1 89 ? 5.285 -2.967 -6.292 1.00 88.25 89 VAL A C 1
ATOM 700 O O . VAL A 1 89 ? 6.373 -2.822 -6.843 1.00 88.25 89 VAL A O 1
ATOM 703 N N . VAL A 1 90 ? 4.616 -4.123 -6.330 1.00 88.69 90 VAL A N 1
ATOM 704 C CA . VAL A 1 90 ? 5.140 -5.323 -7.003 1.00 88.69 90 VAL A CA 1
ATOM 705 C C . VAL A 1 90 ? 5.338 -5.076 -8.499 1.00 88.69 90 VAL A C 1
ATOM 707 O O . VAL A 1 90 ? 6.373 -5.447 -9.048 1.00 88.69 90 VAL A O 1
ATOM 710 N N . GLN A 1 91 ? 4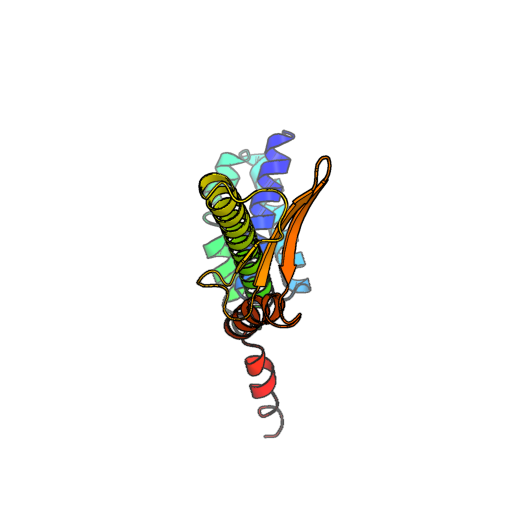.380 -4.419 -9.153 1.00 84.75 91 GLN A N 1
ATOM 711 C CA . GLN A 1 91 ? 4.452 -4.092 -10.574 1.00 84.75 91 GLN A CA 1
ATOM 712 C C . GLN A 1 91 ? 5.615 -3.144 -10.882 1.00 84.75 91 GLN A C 1
ATOM 714 O O . GLN A 1 91 ? 6.376 -3.410 -11.809 1.00 84.75 91 GLN A O 1
ATOM 719 N N . THR A 1 92 ? 5.792 -2.081 -10.092 1.00 85.00 92 THR A N 1
ATOM 720 C CA . THR A 1 92 ? 6.905 -1.136 -10.256 1.00 85.00 92 THR A CA 1
ATOM 721 C C . THR A 1 92 ? 8.250 -1.833 -10.085 1.00 85.00 92 THR A C 1
ATOM 723 O O . THR A 1 92 ? 9.138 -1.658 -10.914 1.00 85.00 92 THR A O 1
ATOM 726 N N . LEU A 1 93 ? 8.399 -2.671 -9.054 1.00 90.12 93 LEU A N 1
ATOM 727 C CA . LEU A 1 93 ? 9.639 -3.416 -8.824 1.00 90.12 93 LEU A CA 1
ATOM 728 C C . LEU A 1 93 ? 9.946 -4.389 -9.969 1.00 90.12 93 LEU A C 1
ATOM 730 O O . LEU A 1 93 ? 11.087 -4.458 -10.424 1.00 90.12 93 LEU A O 1
ATOM 734 N N . ALA A 1 94 ? 8.937 -5.103 -10.473 1.00 89.56 94 ALA A N 1
ATOM 735 C CA . ALA A 1 94 ? 9.099 -5.985 -11.624 1.00 89.56 94 ALA A CA 1
ATOM 736 C C . ALA A 1 94 ? 9.508 -5.208 -12.888 1.00 89.56 94 ALA A C 1
ATOM 738 O O . ALA A 1 94 ? 10.360 -5.674 -13.650 1.00 89.56 94 ALA A O 1
ATOM 739 N N . LEU A 1 95 ? 8.922 -4.026 -13.113 1.00 86.44 95 LEU A N 1
ATOM 740 C CA . LEU A 1 95 ? 9.233 -3.181 -14.266 1.00 86.44 95 LEU A CA 1
ATOM 741 C C . LEU A 1 95 ? 10.678 -2.683 -14.206 1.00 86.44 95 LEU A C 1
ATOM 743 O O . LEU A 1 95 ? 11.413 -2.834 -15.180 1.00 86.44 95 LEU A O 1
ATOM 747 N N . MET A 1 96 ? 11.106 -2.174 -13.047 1.00 87.06 96 MET A N 1
ATOM 748 C CA . MET A 1 96 ? 12.493 -1.755 -12.828 1.00 87.06 96 MET A CA 1
ATOM 749 C C . MET A 1 96 ? 13.470 -2.915 -13.038 1.00 87.06 96 MET A C 1
ATOM 751 O O . MET A 1 96 ? 14.464 -2.760 -13.741 1.00 87.06 96 MET A O 1
ATOM 755 N N . GLY A 1 97 ? 13.167 -4.095 -12.488 1.00 89.88 97 GLY A N 1
ATOM 756 C CA . GLY A 1 97 ? 13.991 -5.288 -12.688 1.00 89.88 97 GLY A CA 1
ATOM 757 C C . GLY A 1 97 ? 14.111 -5.679 -14.162 1.00 89.88 97 GLY A C 1
ATOM 758 O O . GLY A 1 97 ? 15.194 -6.031 -14.622 1.00 89.88 97 GLY A O 1
ATOM 759 N N . THR A 1 98 ? 13.023 -5.551 -14.923 1.00 88.69 98 THR A N 1
ATOM 760 C CA . THR A 1 98 ? 13.035 -5.848 -16.360 1.00 88.69 98 THR A CA 1
ATOM 761 C C . THR A 1 98 ? 13.830 -4.818 -17.154 1.00 88.69 98 THR A C 1
ATOM 763 O O . THR A 1 98 ? 14.591 -5.201 -18.034 1.00 88.69 98 THR A O 1
ATOM 766 N N . MET A 1 99 ? 13.703 -3.529 -16.830 1.00 84.75 99 MET A N 1
ATOM 767 C CA . MET A 1 99 ? 14.498 -2.464 -17.449 1.00 84.75 99 MET A CA 1
ATOM 768 C C . MET A 1 99 ? 16.000 -2.681 -17.244 1.00 84.75 99 MET A C 1
ATOM 770 O O . MET A 1 99 ? 16.764 -2.582 -18.198 1.00 84.75 99 MET A O 1
ATOM 774 N N . ILE A 1 100 ? 16.413 -3.040 -16.025 1.00 89.25 100 ILE A N 1
ATOM 775 C CA . ILE A 1 100 ? 17.815 -3.356 -15.714 1.00 89.25 100 ILE A CA 1
ATOM 776 C C . ILE A 1 100 ? 18.280 -4.581 -16.510 1.00 89.25 100 ILE A C 1
ATOM 778 O O . ILE A 1 100 ? 19.358 -4.562 -17.098 1.00 89.25 100 ILE A O 1
ATOM 782 N N . ALA A 1 101 ? 17.464 -5.638 -16.565 1.00 88.94 101 ALA A N 1
ATOM 783 C CA . ALA A 1 101 ? 17.791 -6.841 -17.325 1.00 88.94 101 ALA A CA 1
ATOM 784 C C . ALA A 1 101 ? 17.884 -6.576 -18.838 1.00 88.94 101 ALA A C 1
ATOM 786 O O . ALA A 1 101 ? 18.756 -7.131 -19.502 1.00 88.94 101 ALA A O 1
ATOM 787 N N . PHE A 1 102 ? 17.012 -5.719 -19.378 1.00 87.19 102 PHE A N 1
ATOM 788 C CA . PHE A 1 102 ? 17.041 -5.308 -20.779 1.00 87.19 102 PHE A CA 1
ATOM 789 C C . PHE A 1 102 ? 18.302 -4.500 -21.092 1.00 87.19 102 PHE A C 1
ATOM 791 O O . PHE A 1 102 ? 19.028 -4.871 -22.008 1.00 87.19 102 PHE A O 1
ATOM 798 N N . ALA A 1 103 ? 18.611 -3.473 -20.292 1.00 86.25 103 ALA A N 1
ATOM 799 C CA . ALA A 1 103 ? 19.828 -2.674 -20.441 1.00 86.25 103 ALA A CA 1
ATOM 800 C C . ALA A 1 103 ? 21.090 -3.550 -20.389 1.00 86.25 103 ALA A C 1
ATOM 802 O O . ALA A 1 103 ? 21.903 -3.509 -21.306 1.00 86.25 103 ALA A O 1
ATOM 803 N N . GLY A 1 104 ? 21.196 -4.439 -19.394 1.00 86.75 104 GLY A N 1
ATOM 804 C CA . GLY A 1 104 ? 22.319 -5.375 -19.296 1.00 86.75 104 GLY A CA 1
ATOM 805 C C . GLY A 1 104 ? 22.402 -6.356 -20.473 1.00 86.75 104 GLY A C 1
ATOM 806 O O . GLY A 1 104 ? 23.495 -6.730 -20.892 1.00 86.75 104 GLY A O 1
ATOM 807 N N . GLY A 1 105 ? 21.262 -6.757 -21.045 1.00 85.94 105 GLY A N 1
ATOM 808 C CA . GLY A 1 105 ? 21.217 -7.566 -22.263 1.00 85.94 105 GLY A CA 1
ATOM 809 C C . GLY A 1 105 ? 21.713 -6.814 -23.502 1.00 85.94 105 GLY A C 1
ATOM 810 O O . GLY A 1 105 ? 22.439 -7.388 -24.314 1.00 85.94 105 GLY A O 1
ATOM 811 N N . VAL A 1 106 ? 21.361 -5.531 -23.634 1.00 86.25 106 VAL A N 1
ATOM 812 C CA . VAL A 1 106 ? 21.836 -4.666 -24.723 1.00 86.25 106 VAL A CA 1
ATOM 813 C C . VAL A 1 106 ? 23.336 -4.405 -24.590 1.00 86.25 106 VAL A C 1
ATOM 815 O O . VAL A 1 106 ? 24.068 -4.631 -25.552 1.00 86.25 106 VAL A O 1
ATOM 818 N N . GLU A 1 107 ? 23.818 -4.058 -23.397 1.00 84.56 107 GLU A N 1
ATOM 819 C CA . GLU A 1 107 ? 25.249 -3.879 -23.118 1.00 84.56 107 GLU A CA 1
ATOM 820 C C . GLU A 1 107 ? 26.053 -5.150 -23.436 1.00 84.56 107 GLU A C 1
ATOM 822 O O . GLU A 1 107 ? 27.067 -5.098 -24.134 1.00 84.56 107 GLU A O 1
ATOM 827 N N . ALA A 1 108 ? 25.566 -6.322 -23.011 1.00 86.56 108 ALA A N 1
ATOM 828 C CA . ALA A 1 108 ? 26.215 -7.604 -23.290 1.00 86.56 108 ALA A CA 1
ATOM 829 C C . ALA A 1 108 ? 26.228 -7.976 -24.784 1.00 86.56 108 ALA A C 1
ATOM 831 O O . ALA A 1 108 ? 27.088 -8.744 -25.219 1.00 86.56 108 ALA A O 1
ATOM 832 N N . SER A 1 109 ? 25.294 -7.445 -25.579 1.00 83.31 109 SER A N 1
ATOM 833 C CA . SER A 1 109 ? 25.258 -7.668 -27.029 1.00 83.31 109 SER A CA 1
ATOM 834 C C . SER A 1 109 ? 26.334 -6.883 -27.791 1.00 83.31 109 SER A C 1
ATOM 836 O O . SER A 1 109 ? 26.603 -7.188 -28.954 1.00 83.31 109 SER A O 1
ATOM 838 N N . GLY A 1 110 ? 26.960 -5.889 -27.148 1.00 78.56 110 GLY A N 1
ATOM 839 C CA . GLY A 1 110 ? 28.002 -5.049 -27.742 1.00 78.56 110 GLY A CA 1
ATOM 840 C C . GLY A 1 110 ? 27.494 -4.063 -28.799 1.00 78.56 110 GLY A C 1
ATOM 841 O O . GLY A 1 110 ? 28.300 -3.472 -29.519 1.00 78.56 110 GLY A O 1
ATOM 842 N N . VAL A 1 111 ? 26.175 -3.887 -28.922 1.00 76.50 111 VAL A N 1
ATOM 843 C CA . VAL A 1 111 ? 25.570 -2.899 -29.821 1.00 76.50 111 VAL A CA 1
ATOM 844 C C . VAL A 1 111 ? 25.690 -1.518 -29.186 1.00 76.50 111 VAL A C 1
ATOM 846 O O . VAL A 1 111 ? 25.034 -1.232 -28.192 1.00 76.50 111 VAL A O 1
ATOM 849 N N . THR A 1 112 ? 26.512 -0.655 -29.779 1.00 71.38 112 THR A N 1
ATOM 850 C CA . THR A 1 112 ? 26.712 0.733 -29.339 1.00 71.38 112 THR A CA 1
ATOM 851 C C . THR A 1 112 ? 26.330 1.717 -30.446 1.00 71.38 112 THR A C 1
ATOM 853 O O . THR A 1 112 ? 26.438 1.416 -31.639 1.00 71.38 112 THR A O 1
ATOM 856 N N . GLY A 1 113 ? 25.841 2.902 -30.063 1.00 67.81 113 GLY A N 1
ATOM 857 C CA . GLY A 1 113 ? 25.524 3.993 -30.994 1.00 67.81 113 GLY A CA 1
ATOM 858 C C . GLY A 1 113 ? 24.285 3.787 -31.876 1.00 67.81 113 GLY A C 1
ATOM 859 O O . GLY A 1 113 ? 24.147 4.463 -32.897 1.00 67.81 113 GLY A O 1
ATOM 860 N N . ARG A 1 114 ? 23.391 2.854 -31.523 1.00 73.88 114 ARG A N 1
ATOM 861 C CA . ARG A 1 114 ? 22.068 2.683 -32.146 1.00 73.88 114 ARG A CA 1
ATOM 862 C C . ARG A 1 114 ? 21.014 2.432 -31.077 1.00 73.88 114 ARG A C 1
ATOM 864 O O . ARG A 1 114 ? 21.286 1.723 -30.114 1.00 73.88 114 ARG A O 1
ATOM 871 N N . GLU A 1 115 ? 19.815 2.964 -31.293 1.00 78.56 115 GLU A N 1
ATOM 872 C CA . GLU A 1 115 ? 18.650 2.652 -30.470 1.00 78.56 115 GLU A CA 1
ATOM 873 C C . GLU A 1 115 ? 18.291 1.167 -30.629 1.00 78.56 115 GLU A C 1
ATOM 875 O O . GLU A 1 115 ? 18.045 0.682 -31.739 1.00 78.56 115 GLU A O 1
ATOM 880 N N . VAL A 1 116 ? 18.274 0.439 -29.513 1.00 83.00 116 VAL A N 1
ATOM 881 C CA . VAL A 1 116 ? 17.804 -0.945 -29.461 1.00 83.00 116 VAL A CA 1
ATOM 882 C C . VAL A 1 116 ? 16.420 -0.948 -28.840 1.00 83.00 116 VAL A C 1
ATOM 884 O O . VAL A 1 116 ? 16.254 -0.612 -27.668 1.00 83.00 116 VAL A O 1
ATOM 887 N N . SER A 1 117 ? 15.429 -1.356 -29.632 1.00 86.12 117 SER A N 1
ATOM 888 C CA . SER A 1 117 ? 14.050 -1.514 -29.184 1.00 86.12 117 SER A CA 1
ATOM 889 C C . SER A 1 117 ? 13.619 -2.978 -29.192 1.00 86.12 117 SER A C 1
ATOM 891 O O . SER A 1 117 ? 14.007 -3.764 -30.060 1.00 86.12 117 SER A O 1
ATOM 893 N N . GLY A 1 118 ? 12.824 -3.373 -28.197 1.00 83.38 118 GLY A N 1
ATOM 894 C CA . GLY A 1 118 ? 12.357 -4.749 -28.077 1.00 83.38 118 GLY A CA 1
ATOM 895 C C . GLY A 1 118 ? 11.185 -4.924 -27.121 1.00 83.38 118 GLY A C 1
ATOM 896 O O . GLY A 1 118 ? 10.969 -4.142 -26.199 1.00 83.38 118 GLY A O 1
ATOM 897 N N . SER A 1 119 ? 10.419 -5.989 -27.339 1.00 84.12 119 SER A N 1
ATOM 898 C CA . SER A 1 119 ? 9.344 -6.410 -26.440 1.00 84.12 119 SER A CA 1
ATOM 899 C C . SER A 1 119 ? 9.857 -7.465 -25.463 1.00 84.12 119 SER A C 1
ATOM 901 O O . SER A 1 119 ? 10.397 -8.486 -25.896 1.00 84.12 119 SER A O 1
ATOM 903 N N . VAL A 1 120 ? 9.643 -7.266 -24.161 1.00 82.94 120 VAL A N 1
ATOM 904 C CA . VAL A 1 120 ? 10.100 -8.195 -23.115 1.00 82.94 120 VAL A CA 1
ATOM 905 C C . VAL A 1 120 ? 8.903 -8.818 -22.401 1.00 82.94 120 VAL A C 1
ATOM 907 O O . VAL A 1 120 ? 8.023 -8.114 -21.909 1.00 82.94 120 VAL A O 1
ATOM 910 N N . PHE A 1 121 ? 8.858 -10.148 -22.313 1.00 79.69 121 PHE A N 1
ATOM 911 C CA . PHE A 1 121 ? 7.840 -10.853 -21.525 1.00 79.69 121 PHE A CA 1
ATOM 912 C C . PHE A 1 121 ? 8.033 -10.571 -20.018 1.00 79.69 121 PHE A C 1
ATOM 914 O O . PHE A 1 121 ? 9.175 -10.609 -19.559 1.00 79.69 121 PHE A O 1
ATOM 921 N N . PRO A 1 122 ? 6.970 -10.332 -19.217 1.00 79.69 122 PRO A N 1
ATOM 922 C CA . PRO A 1 122 ? 5.536 -10.474 -19.515 1.00 79.69 122 PRO A CA 1
ATOM 923 C C . PRO A 1 122 ? 4.824 -9.185 -19.974 1.00 79.69 122 PRO A C 1
ATOM 925 O O . PRO A 1 122 ? 3.594 -9.120 -19.957 1.00 79.69 122 PRO A O 1
ATOM 928 N N . TRP A 1 123 ? 5.561 -8.150 -20.374 1.00 82.62 123 TRP A N 1
ATOM 929 C CA . TRP A 1 123 ? 5.034 -6.818 -20.679 1.00 82.62 123 TRP A CA 1
ATOM 930 C C . TRP A 1 123 ? 4.462 -6.731 -22.100 1.00 82.62 123 TRP A C 1
ATOM 932 O O . TRP A 1 123 ? 5.001 -6.067 -22.982 1.00 82.62 123 TRP A O 1
ATOM 942 N N . VAL A 1 124 ? 3.358 -7.439 -22.344 1.00 76.75 124 VAL A N 1
ATOM 943 C CA . VAL A 1 124 ? 2.712 -7.466 -23.664 1.00 76.75 124 VAL A CA 1
ATOM 944 C C . VAL A 1 124 ? 2.303 -6.051 -24.090 1.00 76.75 124 VAL A C 1
ATOM 946 O O . VAL A 1 124 ? 1.618 -5.333 -23.359 1.00 76.75 124 VAL A O 1
ATOM 949 N N . GLY A 1 125 ? 2.735 -5.655 -25.289 1.00 76.38 125 GLY A N 1
ATOM 950 C CA . GLY A 1 125 ? 2.476 -4.330 -25.852 1.00 76.38 125 GLY A CA 1
ATOM 951 C C . GLY A 1 125 ? 3.357 -3.208 -25.296 1.00 76.38 125 GLY A C 1
ATOM 952 O O . GLY A 1 125 ? 3.137 -2.065 -25.681 1.00 76.38 125 GLY A O 1
ATOM 953 N N . ALA A 1 126 ? 4.317 -3.508 -24.413 1.00 82.75 126 ALA A N 1
ATOM 954 C CA . ALA A 1 126 ? 5.356 -2.563 -24.018 1.00 82.75 126 ALA A CA 1
ATOM 955 C C . ALA A 1 126 ? 6.573 -2.701 -24.940 1.00 82.75 126 ALA A C 1
ATOM 957 O O . ALA A 1 126 ? 7.061 -3.813 -25.176 1.00 82.75 126 ALA A O 1
ATOM 958 N N . THR A 1 127 ? 7.080 -1.568 -25.409 1.00 84.94 127 THR A N 1
ATOM 959 C CA . THR A 1 127 ? 8.334 -1.476 -26.155 1.00 84.94 127 THR A CA 1
ATOM 960 C C . THR A 1 127 ? 9.381 -0.868 -25.238 1.00 84.94 127 THR A C 1
ATOM 962 O O . THR A 1 127 ? 9.250 0.275 -24.807 1.00 84.94 127 THR A O 1
ATOM 965 N N . PHE A 1 128 ? 10.412 -1.639 -24.919 1.00 84.50 128 PHE A N 1
ATOM 966 C CA . PHE A 1 128 ? 11.581 -1.156 -24.196 1.00 84.50 128 PHE A CA 1
ATOM 967 C C . PHE A 1 128 ? 12.546 -0.568 -25.208 1.00 84.50 128 PHE A C 1
ATOM 969 O O . PHE A 1 128 ? 12.753 -1.172 -26.261 1.00 84.50 128 PHE A O 1
ATOM 976 N N . PHE A 1 129 ? 13.124 0.581 -24.889 1.00 86.50 129 PHE A N 1
ATOM 977 C CA . PHE A 1 129 ? 14.145 1.216 -25.707 1.00 86.50 129 PHE A CA 1
ATOM 978 C C . PHE A 1 129 ? 15.358 1.567 -24.851 1.00 86.50 129 PHE A C 1
ATOM 980 O O . PHE A 1 129 ? 15.231 1.982 -23.694 1.00 86.50 129 PHE A O 1
ATOM 987 N N . TYR A 1 130 ? 16.528 1.348 -25.435 1.00 83.31 130 TYR A N 1
ATOM 988 C CA . TYR A 1 130 ? 17.825 1.696 -24.879 1.00 83.31 130 TYR A CA 1
ATOM 989 C C . TYR A 1 130 ? 18.612 2.440 -25.954 1.00 83.31 130 TYR A C 1
ATOM 991 O O . TYR A 1 130 ? 18.816 1.911 -27.050 1.00 83.31 130 TYR A O 1
ATOM 999 N N . GLU A 1 131 ? 19.056 3.651 -25.639 1.00 81.88 131 GLU A N 1
ATOM 1000 C CA . GLU A 1 131 ? 19.950 4.428 -26.489 1.00 81.88 131 GLU A CA 1
ATOM 1001 C C . GLU A 1 131 ? 21.106 4.968 -25.650 1.00 81.88 131 GLU A C 1
ATOM 1003 O O . GLU A 1 131 ? 20.918 5.700 -24.675 1.00 81.88 131 GLU A O 1
ATOM 1008 N N . GLU A 1 132 ? 22.319 4.604 -26.053 1.00 76.31 132 GLU A N 1
ATOM 1009 C CA . GLU A 1 132 ? 23.554 5.133 -25.493 1.00 76.31 132 GLU A CA 1
ATOM 1010 C C . GLU A 1 132 ? 24.202 6.040 -26.544 1.00 76.31 132 GLU A C 1
ATOM 1012 O O . GLU A 1 132 ? 24.788 5.574 -27.528 1.00 76.31 132 GLU A O 1
ATOM 1017 N N . SER A 1 133 ? 24.055 7.355 -26.360 1.00 71.00 133 SER A N 1
ATOM 1018 C CA . SER A 1 133 ? 24.612 8.371 -27.254 1.00 71.00 133 SER A CA 1
ATOM 1019 C C . SER A 1 133 ? 25.649 9.217 -26.511 1.00 71.00 133 SER A C 1
ATOM 1021 O O . SER A 1 133 ? 25.351 10.296 -25.997 1.00 71.00 133 SER A O 1
ATOM 1023 N N . GLY A 1 134 ? 26.889 8.729 -26.454 1.00 70.69 134 GLY A N 1
ATOM 1024 C CA . GLY A 1 134 ? 28.026 9.474 -25.903 1.00 70.69 134 GLY A CA 1
ATOM 1025 C C . GLY A 1 134 ? 27.892 9.770 -24.405 1.00 70.69 134 GLY A C 1
ATOM 1026 O O . GLY A 1 134 ? 28.310 8.963 -23.586 1.00 70.69 134 GLY A O 1
ATOM 1027 N N . GLU A 1 135 ? 27.341 10.935 -24.051 1.00 69.50 135 GLU A N 1
ATOM 1028 C CA . GLU A 1 135 ? 27.164 11.388 -22.659 1.00 69.50 135 GLU A CA 1
ATOM 1029 C C . GLU A 1 135 ? 25.754 11.141 -22.096 1.00 69.50 135 GLU A C 1
ATOM 1031 O O . GLU A 1 135 ? 25.526 11.339 -20.901 1.00 69.50 135 GLU A O 1
ATOM 1036 N N . THR A 1 136 ? 24.796 10.716 -22.925 1.00 70.69 136 THR A N 1
ATOM 1037 C CA . THR A 1 136 ? 23.408 10.506 -22.498 1.00 70.69 136 THR A CA 1
ATOM 1038 C C . THR A 1 136 ? 22.988 9.051 -22.635 1.00 70.69 136 THR A C 1
ATOM 1040 O O . THR A 1 136 ? 23.051 8.470 -23.718 1.00 70.69 136 THR A O 1
ATOM 1043 N N . LEU A 1 137 ? 22.514 8.493 -21.520 1.00 74.88 137 LEU A N 1
ATOM 1044 C CA . LEU A 1 137 ? 21.842 7.202 -21.457 1.00 74.88 137 LEU A CA 1
ATOM 1045 C C . LEU A 1 137 ? 20.335 7.449 -21.403 1.00 74.88 137 LEU A C 1
ATOM 1047 O O . LEU A 1 137 ? 19.833 8.038 -20.440 1.00 74.88 137 LEU A O 1
ATOM 1051 N N . SER A 1 138 ? 19.623 7.019 -22.442 1.00 75.31 138 SER A N 1
ATOM 1052 C CA . SER A 1 138 ? 18.166 7.037 -22.476 1.00 75.31 138 SER A CA 1
ATOM 1053 C C . SER A 1 138 ? 17.652 5.604 -22.316 1.00 75.31 138 SER A C 1
ATOM 1055 O O . SER A 1 138 ? 18.032 4.681 -23.037 1.00 75.31 138 SER A O 1
ATOM 1057 N N . LEU A 1 139 ? 16.831 5.404 -21.288 1.00 80.12 139 LEU A N 1
ATOM 1058 C CA . LEU A 1 139 ? 16.184 4.134 -20.994 1.00 80.12 139 LEU A CA 1
ATOM 1059 C C . LEU A 1 139 ? 14.716 4.419 -20.740 1.00 80.12 139 LEU A C 1
ATOM 1061 O O . LEU A 1 139 ? 14.374 5.236 -19.880 1.00 80.12 139 LEU A O 1
ATOM 1065 N N . GLY A 1 140 ? 13.845 3.728 -21.458 1.00 78.50 140 GLY A N 1
ATOM 1066 C CA . GLY A 1 140 ? 12.425 3.909 -21.253 1.00 78.50 140 GLY A CA 1
ATOM 1067 C C . GLY A 1 140 ? 11.578 2.763 -21.761 1.00 78.50 140 GLY A C 1
ATOM 1068 O O . GLY A 1 140 ? 12.046 1.772 -22.322 1.00 78.50 140 GLY A O 1
ATOM 1069 N N . VAL A 1 141 ? 10.295 2.907 -21.462 1.00 81.06 141 VAL A N 1
ATOM 1070 C CA . VAL A 1 141 ? 9.233 2.003 -21.872 1.00 81.06 141 VAL A CA 1
ATOM 1071 C C . VAL A 1 141 ? 8.164 2.852 -22.519 1.00 81.06 141 VAL A C 1
ATOM 1073 O O . VAL A 1 141 ? 7.641 3.771 -21.889 1.00 81.06 141 VAL A O 1
ATOM 1076 N N . ASP A 1 142 ? 7.840 2.518 -23.760 1.00 82.00 142 ASP A N 1
ATOM 1077 C CA . ASP A 1 142 ? 6.637 2.998 -24.416 1.00 82.00 142 ASP A CA 1
ATOM 1078 C C . ASP A 1 142 ? 5.533 1.952 -24.249 1.00 82.00 142 ASP A C 1
ATOM 1080 O O . ASP A 1 142 ? 5.742 0.754 -24.461 1.00 82.00 142 ASP A O 1
ATOM 1084 N N . TRP A 1 143 ? 4.362 2.386 -23.797 1.00 77.88 143 TRP A N 1
ATOM 1085 C CA . TRP A 1 143 ? 3.244 1.497 -23.496 1.00 77.88 143 TRP A CA 1
ATOM 1086 C C . TRP A 1 143 ? 1.924 2.255 -23.668 1.00 77.88 143 TRP A C 1
ATOM 108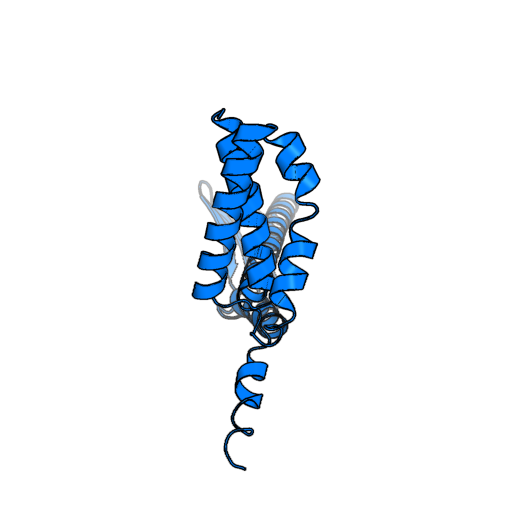8 O O . TRP A 1 143 ? 1.828 3.402 -23.222 1.00 77.88 143 TRP A O 1
ATOM 1098 N N . PRO A 1 144 ? 0.851 1.647 -24.217 1.00 73.56 144 PRO A N 1
ATOM 1099 C CA . PRO A 1 144 ? -0.510 2.125 -24.030 1.00 73.56 144 PRO A CA 1
ATOM 1100 C C . PRO A 1 144 ? -0.775 2.506 -22.570 1.00 73.56 144 PRO A C 1
ATOM 1102 O O . PRO A 1 144 ? -0.824 1.657 -21.679 1.00 73.56 144 PRO A O 1
ATOM 1105 N N . TRP A 1 145 ? -1.000 3.805 -22.360 1.00 64.25 145 TRP A N 1
ATOM 1106 C CA . TRP A 1 145 ? -1.180 4.496 -21.076 1.00 64.25 145 TRP A CA 1
ATOM 1107 C C . TRP A 1 145 ? -2.171 3.837 -20.095 1.00 64.25 145 TRP A C 1
ATOM 1109 O O . TRP A 1 145 ? -2.146 4.116 -18.898 1.0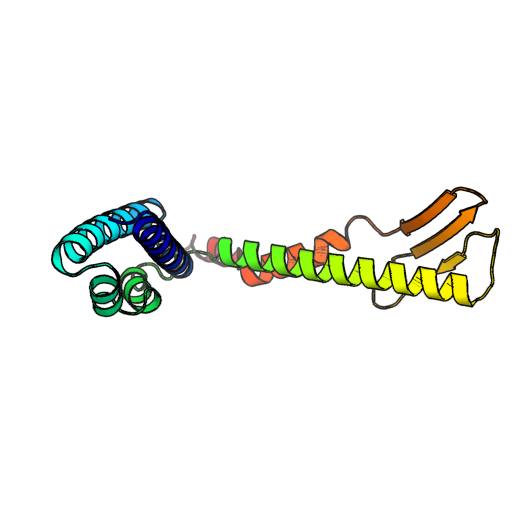0 64.25 145 TRP A O 1
ATOM 1119 N N . LEU A 1 146 ? -3.039 2.945 -20.579 1.00 64.12 146 LEU A N 1
ATOM 1120 C CA . LEU A 1 146 ? -4.039 2.229 -19.789 1.00 64.12 146 LEU A CA 1
ATOM 1121 C C . LEU A 1 146 ? -3.500 0.996 -19.054 1.00 64.12 146 LEU A C 1
ATOM 1123 O O . LEU A 1 146 ? -3.996 0.670 -17.974 1.00 64.12 146 LEU A O 1
ATOM 1127 N N . TRP A 1 147 ? -2.510 0.288 -19.599 1.00 69.81 147 TRP A N 1
ATOM 1128 C CA . TRP A 1 147 ? -2.105 -1.007 -19.049 1.00 69.81 147 TRP A CA 1
ATOM 1129 C C . TRP A 1 147 ? -1.554 -0.958 -17.611 1.00 69.81 147 TRP A C 1
ATOM 1131 O O . TRP A 1 147 ? -2.036 -1.742 -16.785 1.00 69.81 147 TRP A O 1
ATOM 1141 N N . PRO A 1 148 ? -0.642 -0.035 -17.235 1.00 67.69 148 PRO A N 1
ATOM 1142 C CA . PRO A 1 148 ? -0.149 0.038 -15.857 1.00 67.69 148 PRO A CA 1
ATOM 1143 C C . PRO A 1 148 ? -1.261 0.342 -14.843 1.00 67.69 148 PRO A C 1
ATOM 1145 O O . PRO A 1 148 ? -1.166 -0.054 -13.688 1.00 67.69 148 PRO A O 1
ATOM 1148 N N . ILE A 1 149 ? -2.354 0.973 -15.273 1.00 71.88 149 ILE A N 1
ATOM 1149 C CA . ILE A 1 149 ? -3.495 1.298 -14.412 1.00 71.88 149 ILE A CA 1
ATOM 1150 C C . ILE A 1 149 ? -4.445 0.101 -14.275 1.00 71.88 149 ILE A C 1
ATOM 1152 O O . ILE A 1 149 ? -4.988 -0.132 -13.196 1.00 71.88 149 ILE A O 1
ATOM 1156 N N . THR A 1 150 ? -4.635 -0.683 -15.339 1.00 74.44 150 THR A N 1
ATOM 1157 C CA . THR A 1 150 ? -5.658 -1.743 -15.395 1.00 74.44 150 THR A CA 1
ATOM 1158 C C . THR A 1 150 ? -5.489 -2.839 -14.341 1.00 74.44 150 THR A C 1
ATOM 1160 O O . THR A 1 150 ? -6.465 -3.186 -13.680 1.00 74.44 150 THR A O 1
ATOM 1163 N N . LEU A 1 151 ? -4.276 -3.361 -14.130 1.00 73.38 151 LEU A N 1
ATOM 1164 C CA . LEU A 1 151 ? -4.013 -4.435 -13.162 1.00 73.38 151 LEU A CA 1
ATOM 1165 C C . LEU A 1 151 ? -4.284 -4.010 -11.702 1.00 73.38 151 LEU A C 1
ATOM 1167 O O . LEU A 1 151 ? -5.037 -4.710 -11.015 1.00 73.38 151 LEU A O 1
ATOM 1171 N N . PRO A 1 152 ? -3.759 -2.864 -11.220 1.00 72.44 152 PRO A N 1
ATOM 1172 C CA . PRO A 1 152 ? -4.115 -2.325 -9.909 1.00 72.44 152 PRO A CA 1
ATOM 1173 C C . PRO A 1 152 ? -5.617 -2.089 -9.741 1.00 72.44 152 PRO A C 1
ATOM 1175 O O . PRO A 1 152 ? -6.184 -2.423 -8.698 1.00 72.44 152 PRO A O 1
ATOM 1178 N N . LEU A 1 153 ? -6.278 -1.544 -10.768 1.00 74.62 153 LEU A N 1
ATOM 1179 C CA . LEU A 1 153 ? -7.714 -1.260 -10.732 1.00 74.62 153 LEU A CA 1
ATOM 1180 C C . LEU A 1 153 ? -8.548 -2.542 -10.690 1.00 74.62 153 LEU A C 1
ATOM 1182 O O . LEU A 1 153 ? -9.531 -2.600 -9.956 1.00 74.62 153 LEU A O 1
ATOM 1186 N N . LEU A 1 154 ? -8.136 -3.587 -11.409 1.00 78.12 154 LEU A N 1
ATOM 1187 C CA . LEU A 1 154 ? -8.790 -4.893 -11.382 1.00 78.12 154 LEU A CA 1
ATOM 1188 C C . LEU A 1 154 ? -8.646 -5.552 -10.003 1.00 78.12 154 LEU A C 1
ATOM 1190 O O . LEU A 1 154 ? -9.635 -6.010 -9.429 1.00 78.12 154 LEU A O 1
ATOM 1194 N N . ALA A 1 155 ? -7.437 -5.542 -9.432 1.00 74.50 155 ALA A N 1
ATOM 1195 C CA . ALA A 1 155 ? -7.184 -6.061 -8.088 1.00 74.50 155 ALA A CA 1
ATOM 1196 C C . ALA A 1 155 ? -8.012 -5.319 -7.031 1.00 74.50 155 ALA A C 1
ATOM 1198 O O . ALA A 1 155 ? -8.637 -5.939 -6.163 1.00 74.50 155 ALA A O 1
ATOM 1199 N N . TRP A 1 156 ? -8.078 -3.992 -7.140 1.00 74.81 156 TRP A N 1
ATOM 1200 C CA . TRP A 1 156 ? -8.932 -3.162 -6.306 1.00 74.81 156 TRP A CA 1
ATOM 1201 C C . TRP A 1 156 ? -10.409 -3.514 -6.472 1.00 74.81 156 TRP A C 1
ATOM 1203 O O . TRP A 1 156 ? -11.107 -3.717 -5.484 1.00 74.81 156 TRP A O 1
ATOM 1213 N N . PHE A 1 157 ? -10.888 -3.654 -7.706 1.00 74.00 157 PHE A N 1
ATOM 1214 C CA . PHE A 1 157 ? -12.287 -3.957 -7.991 1.00 74.00 157 PHE A CA 1
ATOM 1215 C C . PHE A 1 157 ? -12.702 -5.310 -7.393 1.00 74.00 157 PHE A C 1
ATOM 1217 O O . PHE A 1 157 ? -13.733 -5.409 -6.725 1.00 74.00 157 PHE A O 1
ATOM 1224 N N . VAL A 1 158 ? -11.858 -6.337 -7.542 1.00 73.19 158 VAL A N 1
ATOM 1225 C CA . VAL A 1 158 ? -12.094 -7.686 -7.000 1.00 73.19 158 VAL A CA 1
ATOM 1226 C C . VAL A 1 158 ? -12.121 -7.694 -5.466 1.00 73.19 158 VAL A C 1
ATOM 1228 O O . VAL A 1 158 ? -12.955 -8.368 -4.853 1.00 73.19 158 VAL A O 1
ATOM 1231 N N . THR A 1 159 ? -11.230 -6.936 -4.826 1.00 67.88 159 THR A N 1
ATOM 1232 C CA . THR A 1 159 ? -11.075 -6.928 -3.361 1.00 67.88 159 THR A CA 1
ATOM 1233 C C . THR A 1 159 ? -12.048 -5.984 -2.655 1.00 67.88 159 THR A C 1
ATOM 1235 O O . THR A 1 159 ? -12.610 -6.348 -1.618 1.00 67.88 159 THR A O 1
ATOM 1238 N N . ALA A 1 160 ? -12.307 -4.805 -3.223 1.00 62.72 160 ALA A N 1
ATOM 1239 C CA . ALA A 1 160 ? -13.238 -3.817 -2.682 1.00 62.72 160 ALA A CA 1
ATOM 1240 C C . ALA A 1 160 ? -14.700 -4.288 -2.766 1.00 62.72 160 ALA A C 1
ATOM 1242 O O . ALA A 1 160 ? -15.530 -3.842 -1.968 1.00 62.72 160 ALA A O 1
ATOM 1243 N N . ARG A 1 161 ? -15.007 -5.221 -3.685 1.00 71.19 161 ARG A N 1
ATOM 1244 C CA . ARG A 1 161 ? -16.356 -5.755 -3.949 1.00 71.19 161 ARG A CA 1
ATOM 1245 C C . ARG A 1 161 ? -17.420 -4.645 -4.011 1.00 71.19 161 ARG A C 1
ATOM 1247 O O . ARG A 1 161 ? -18.411 -4.711 -3.272 1.00 71.19 161 ARG A O 1
ATOM 1254 N N . PRO A 1 162 ? -17.241 -3.615 -4.861 1.00 63.53 162 PRO A N 1
ATOM 1255 C CA . PRO A 1 162 ? -18.122 -2.446 -4.893 1.00 63.53 162 PRO A CA 1
ATOM 1256 C C . PRO A 1 162 ? -19.585 -2.815 -5.185 1.00 63.53 162 PRO A C 1
ATOM 1258 O O . PRO A 1 162 ? -20.497 -2.149 -4.701 1.00 63.53 162 PRO A O 1
ATOM 1261 N N . TRP A 1 163 ? -19.826 -3.933 -5.879 1.00 66.38 163 TRP A N 1
ATOM 1262 C CA . TRP A 1 163 ? -21.162 -4.445 -6.204 1.00 66.38 163 TRP A CA 1
ATOM 1263 C C . TRP A 1 163 ? -22.032 -4.798 -4.988 1.00 66.38 163 TRP A C 1
ATOM 1265 O O . TRP A 1 163 ? -23.254 -4.799 -5.107 1.00 66.38 163 TRP A O 1
ATOM 1275 N N . ARG A 1 164 ? -21.463 -5.014 -3.791 1.00 61.72 164 ARG A N 1
ATOM 1276 C CA . ARG A 1 164 ? -22.269 -5.206 -2.565 1.00 61.72 164 ARG A CA 1
ATOM 1277 C C . ARG A 1 164 ? -23.069 -3.964 -2.152 1.00 61.72 164 ARG A C 1
ATOM 1279 O O . ARG A 1 164 ? -24.014 -4.088 -1.376 1.00 61.72 164 ARG A O 1
ATOM 1286 N N . LEU A 1 165 ? -22.704 -2.783 -2.654 1.00 59.59 165 LEU A N 1
ATOM 1287 C CA . LEU A 1 165 ? -23.479 -1.553 -2.467 1.00 59.59 165 LEU A CA 1
ATOM 1288 C C . LEU A 1 165 ? -24.735 -1.513 -3.347 1.00 59.59 165 LEU A C 1
ATOM 1290 O O . LEU A 1 165 ? -25.705 -0.861 -2.974 1.00 59.59 165 LEU A O 1
ATOM 1294 N N . LEU A 1 166 ? -24.729 -2.214 -4.484 1.00 62.56 166 LEU A N 1
ATOM 1295 C CA . LEU A 1 166 ? -25.833 -2.209 -5.446 1.00 62.56 166 LEU A CA 1
ATOM 1296 C C . LEU A 1 166 ? -26.959 -3.163 -5.031 1.00 62.56 166 LEU A C 1
ATOM 1298 O O . LEU A 1 166 ? -28.124 -2.814 -5.152 1.00 62.56 166 LEU A O 1
ATOM 1302 N N . THR A 1 167 ? -26.633 -4.297 -4.409 1.00 59.06 167 THR A N 1
ATOM 1303 C CA . THR A 1 167 ? -27.610 -5.278 -3.891 1.00 59.06 167 THR A CA 1
ATOM 1304 C C . THR A 1 167 ? -28.377 -4.832 -2.635 1.00 59.06 167 THR A C 1
ATOM 1306 O O . THR A 1 167 ? -29.051 -5.639 -2.007 1.00 59.06 167 THR A O 1
ATOM 1309 N N . ARG A 1 168 ? -28.248 -3.569 -2.202 1.00 56.06 168 ARG A N 1
ATOM 1310 C CA . ARG A 1 168 ? -28.868 -3.049 -0.966 1.00 56.06 168 ARG A CA 1
ATOM 1311 C C . ARG A 1 168 ? -30.087 -2.155 -1.178 1.00 56.06 168 ARG A C 1
ATOM 1313 O O . ARG A 1 168 ? -30.640 -1.686 -0.189 1.00 56.06 168 ARG A O 1
ATOM 1320 N N . ARG A 1 169 ? -30.506 -1.908 -2.421 1.00 52.84 169 ARG A N 1
ATOM 1321 C CA . ARG A 1 169 ? -31.654 -1.032 -2.702 1.00 52.84 169 ARG A CA 1
ATOM 1322 C C . ARG A 1 169 ? -33.023 -1.720 -2.691 1.00 52.84 169 ARG A C 1
ATOM 1324 O O . ARG A 1 169 ? -34.016 -1.005 -2.694 1.00 52.84 169 ARG A O 1
ATOM 1331 N N . ASP A 1 170 ? -33.084 -3.043 -2.554 1.00 53.12 170 ASP A N 1
ATOM 1332 C CA . ASP A 1 170 ? -34.349 -3.785 -2.705 1.00 53.12 170 ASP A CA 1
ATOM 1333 C C . ASP A 1 170 ? -35.059 -4.140 -1.382 1.00 53.12 170 ASP A C 1
ATOM 1335 O O . ASP A 1 170 ? -36.099 -4.784 -1.403 1.00 53.12 170 ASP A O 1
ATOM 1339 N N . ALA A 1 171 ? -34.546 -3.715 -0.219 1.00 54.00 171 ALA A N 1
ATOM 1340 C CA . ALA A 1 171 ? -35.100 -4.108 1.089 1.00 54.00 171 ALA A CA 1
ATOM 1341 C C . ALA A 1 171 ? -35.920 -3.017 1.814 1.00 54.00 171 ALA A C 1
ATOM 1343 O O . ALA A 1 171 ? -36.194 -3.159 3.002 1.00 54.00 171 ALA A O 1
ATOM 1344 N N . THR A 1 172 ? -36.295 -1.919 1.146 1.00 50.59 172 THR A N 1
ATOM 1345 C CA . THR A 1 172 ? -37.102 -0.834 1.756 1.00 50.59 172 THR A CA 1
ATOM 1346 C C . THR A 1 172 ? -38.428 -0.553 1.041 1.00 50.59 172 THR A C 1
ATOM 1348 O O . THR A 1 172 ? -38.991 0.525 1.205 1.00 50.59 172 THR A O 1
ATOM 1351 N N . HIS A 1 173 ? -38.948 -1.517 0.278 1.00 44.16 173 HIS A N 1
ATOM 1352 C CA . HIS A 1 173 ? -40.326 -1.507 -0.221 1.00 44.16 173 HIS A CA 1
ATOM 1353 C C . HIS A 1 173 ? -40.975 -2.880 0.013 1.00 44.16 173 HIS A C 1
ATOM 1355 O O . HIS A 1 173 ? -41.122 -3.671 -0.914 1.00 44.16 173 HIS A O 1
ATOM 1361 N N . SER A 1 174 ? -41.340 -3.171 1.262 1.00 39.22 174 SER A N 1
ATOM 1362 C CA . SER A 1 174 ? -42.344 -4.188 1.612 1.00 39.22 174 SER A CA 1
ATOM 1363 C C . SER A 1 174 ? -43.015 -3.812 2.920 1.00 39.22 174 SER A C 1
ATOM 1365 O O . SER A 1 174 ? -42.247 -3.616 3.891 1.00 39.22 174 SER A O 1
#